Protein AF-A0AAW5TME5-F1 (afdb_monomer_lite)

pLDDT: mean 81.7, std 11.18, range [58.75, 97.31]

Sequence (80 aa):
VRRAVDSSPGFGDFILTGSSVPAGDITRHTGAGRFTRVRQRTMTWQEKGRSSGAVSLDKLLAGEPVSPNLSTSSLDSVIE

Foldseek 3Di:
DVVVVVPDPDDPPDDPPDDPPDDDDPPDPPVPPPDDDDDDDDDDCVNVVNDPPQDDPVCVVVVNDHDDDPDDDDPVRVPD

Organism: Streptococcus anginosus (NCBI:txid1328)

Secondary structure (DSSP, 8-state):
-HHHHHT---SS-------------TT----TT--------PPPTTTTT-S---S-HHHHHTT-------PPPPHHHHH-

Structure (mmCIF, N/CA/C/O backbone):
data_AF-A0AAW5TME5-F1
#
_entry.id   AF-A0AAW5TME5-F1
#
loop_
_atom_site.group_PDB
_atom_site.id
_atom_site.type_symbol
_atom_site.label_atom_id
_atom_site.label_alt_id
_atom_site.label_comp_id
_atom_site.label_asym_id
_atom_site.label_entity_id
_atom_site.label_seq_id
_atom_site.pdbx_PDB_ins_code
_atom_site.Cartn_x
_atom_site.Cartn_y
_atom_site.Cartn_z
_atom_site.occupancy
_atom_site.B_iso_or_equiv
_atom_site.auth_seq_id
_atom_site.auth_comp_id
_atom_site.auth_asym_id
_atom_site.auth_atom_id
_atom_site.pdbx_PDB_model_num
ATOM 1 N N . VAL A 1 1 ? 28.104 -4.108 -32.189 1.00 68.00 1 VAL A N 1
ATOM 2 C CA . VAL A 1 1 ? 28.808 -3.083 -32.995 1.00 68.00 1 VAL A CA 1
ATOM 3 C C . VAL A 1 1 ? 29.032 -1.801 -32.206 1.00 68.00 1 VAL A C 1
ATOM 5 O O . VAL A 1 1 ? 30.173 -1.605 -31.845 1.00 68.00 1 VAL A O 1
ATOM 8 N N . ARG A 1 2 ? 28.010 -1.004 -31.827 1.00 71.81 2 ARG A N 1
ATOM 9 C CA . ARG A 1 2 ? 28.209 0.260 -31.062 1.00 71.81 2 ARG A CA 1
ATOM 10 C C . ARG A 1 2 ? 29.185 0.141 -29.879 1.00 71.81 2 ARG A C 1
ATOM 12 O O . ARG A 1 2 ? 30.247 0.730 -29.923 1.00 71.81 2 ARG A O 1
ATOM 19 N N . ARG A 1 3 ? 28.907 -0.760 -28.931 1.00 79.88 3 ARG A N 1
ATOM 20 C CA . ARG A 1 3 ? 29.792 -1.007 -27.775 1.00 79.88 3 ARG A CA 1
ATOM 21 C C . ARG A 1 3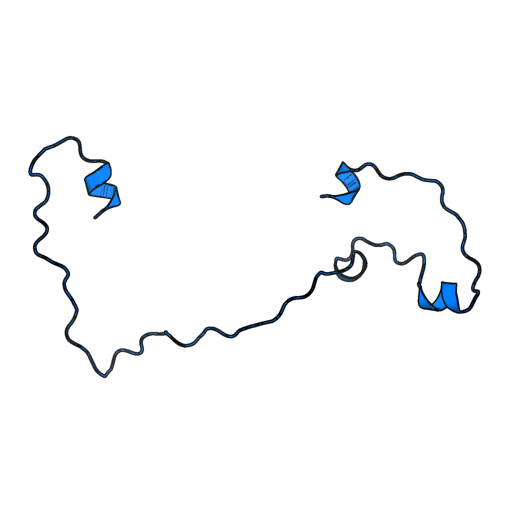 ? 31.232 -1.405 -28.146 1.00 79.88 3 ARG A C 1
ATOM 23 O O . ARG A 1 3 ? 32.139 -1.138 -27.380 1.00 79.88 3 ARG A O 1
ATOM 30 N N . ALA A 1 4 ? 31.427 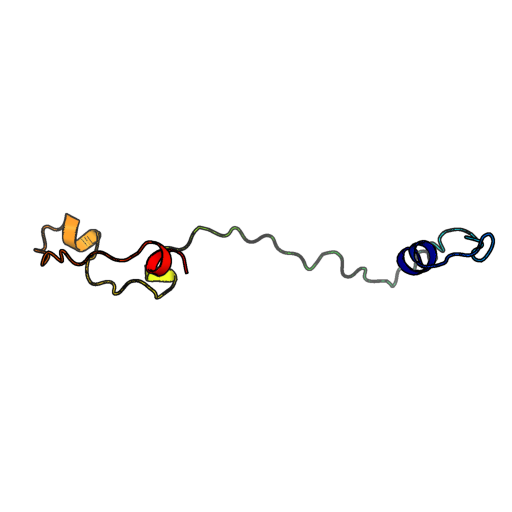-2.072 -29.284 1.00 81.31 4 ALA A N 1
ATOM 31 C CA . ALA A 1 4 ? 32.746 -2.513 -29.738 1.00 81.31 4 ALA A CA 1
ATOM 32 C C . ALA A 1 4 ? 33.532 -1.382 -30.426 1.00 81.31 4 ALA A C 1
ATOM 34 O O . ALA A 1 4 ? 34.752 -1.348 -30.326 1.00 81.31 4 ALA A O 1
ATOM 35 N N . VAL A 1 5 ? 32.825 -0.451 -31.080 1.00 80.62 5 VAL A N 1
ATOM 36 C CA . VAL A 1 5 ? 33.402 0.802 -31.590 1.00 80.62 5 VAL A CA 1
ATOM 37 C C . VAL A 1 5 ? 33.882 1.656 -30.420 1.00 80.62 5 VAL A C 1
ATOM 39 O O . VAL A 1 5 ? 35.018 2.108 -30.435 1.00 80.62 5 VAL A O 1
ATOM 42 N N . ASP A 1 6 ? 33.060 1.793 -29.376 1.00 82.75 6 ASP A N 1
ATOM 43 C CA . ASP A 1 6 ? 33.394 2.604 -28.195 1.00 82.75 6 ASP A CA 1
ATOM 44 C C . ASP A 1 6 ? 34.622 2.075 -27.429 1.00 82.75 6 ASP A C 1
ATOM 46 O O . ASP A 1 6 ? 35.290 2.826 -26.725 1.00 82.75 6 ASP A O 1
ATOM 50 N N . SER A 1 7 ? 34.922 0.777 -27.551 1.00 86.06 7 SER A N 1
ATOM 51 C CA . SER A 1 7 ? 36.064 0.135 -26.895 1.00 86.06 7 SER A CA 1
ATOM 52 C C . SER A 1 7 ? 37.336 0.060 -27.748 1.00 86.06 7 SER A C 1
ATOM 54 O O . SER A 1 7 ? 38.362 -0.367 -27.221 1.00 86.06 7 SER A O 1
ATOM 56 N N . SER A 1 8 ? 37.292 0.397 -29.046 1.00 84.25 8 SER A N 1
ATOM 57 C CA . SER A 1 8 ? 38.471 0.280 -29.920 1.00 84.25 8 SER A CA 1
ATOM 58 C C . SER A 1 8 ? 39.320 1.559 -29.897 1.00 84.25 8 SER A C 1
ATOM 60 O O . SER A 1 8 ? 38.768 2.644 -30.075 1.00 84.25 8 SER A O 1
ATOM 62 N N . PRO A 1 9 ? 40.652 1.467 -29.723 1.00 79.62 9 PRO A N 1
ATOM 63 C CA . PRO A 1 9 ? 41.541 2.631 -29.710 1.00 79.62 9 PRO A CA 1
ATOM 64 C C . PRO A 1 9 ? 42.032 3.066 -31.107 1.00 79.62 9 PRO A C 1
ATOM 66 O O . PRO A 1 9 ? 42.703 4.092 -31.215 1.00 79.62 9 PRO A O 1
ATOM 69 N N . GLY A 1 10 ? 41.760 2.286 -32.162 1.00 81.19 10 GLY A N 1
ATOM 70 C CA . GLY A 1 10 ? 42.262 2.506 -33.524 1.00 81.19 10 GLY A CA 1
ATOM 71 C C . GLY A 1 10 ? 41.339 3.351 -34.410 1.00 81.19 10 GLY A C 1
ATOM 72 O O . GLY A 1 10 ? 40.113 3.281 -34.320 1.00 81.19 10 GLY A O 1
ATOM 73 N N . PHE A 1 11 ? 41.927 4.157 -35.302 1.00 78.81 11 PHE A N 1
ATOM 74 C CA . PHE A 1 11 ? 41.186 4.898 -36.328 1.00 78.81 11 PHE A CA 1
ATOM 75 C C . PHE A 1 11 ? 41.071 4.065 -37.612 1.00 78.81 11 PHE A C 1
ATOM 77 O O . PHE A 1 11 ? 42.072 3.561 -38.112 1.00 78.81 11 PHE A O 1
ATOM 84 N N . GLY A 1 12 ? 39.864 3.975 -38.183 1.00 78.94 12 GLY A N 1
ATOM 85 C CA . GLY A 1 12 ? 39.613 3.262 -39.445 1.00 78.94 12 GLY A CA 1
ATOM 86 C C . GLY A 1 12 ? 39.203 1.789 -39.308 1.00 78.94 12 GLY A C 1
ATOM 87 O O . GLY A 1 12 ? 38.973 1.138 -40.321 1.00 78.94 12 GLY A O 1
ATOM 88 N N . ASP A 1 13 ? 39.037 1.278 -38.085 1.00 82.06 13 ASP A N 1
ATOM 89 C CA . ASP A 1 13 ? 38.701 -0.133 -37.815 1.00 82.06 13 ASP A CA 1
ATOM 90 C C . ASP A 1 13 ? 37.288 -0.542 -38.271 1.00 82.06 13 ASP A C 1
ATOM 92 O O . ASP A 1 13 ? 36.976 -1.728 -38.397 1.00 82.06 13 ASP A O 1
ATOM 96 N N . PHE A 1 14 ? 36.405 0.432 -38.507 1.00 81.94 14 PHE A N 1
ATOM 97 C CA . PHE A 1 14 ? 35.003 0.184 -38.825 1.00 81.94 14 PHE A CA 1
ATOM 98 C C . PHE A 1 14 ? 34.544 1.023 -40.016 1.00 81.94 14 PHE A C 1
ATOM 100 O O . PHE A 1 14 ? 34.640 2.249 -40.005 1.00 81.94 14 PHE A O 1
ATOM 107 N N . ILE A 1 15 ? 33.944 0.359 -41.007 1.00 79.75 15 ILE A N 1
ATOM 108 C CA . ILE A 1 15 ? 33.192 0.997 -42.092 1.00 79.75 15 ILE A CA 1
ATOM 109 C C . ILE A 1 15 ? 31.726 0.601 -41.925 1.00 79.75 15 ILE A C 1
ATOM 111 O O . ILE A 1 15 ? 31.360 -0.567 -42.061 1.00 79.75 15 ILE A O 1
ATOM 115 N N . LEU A 1 16 ? 30.873 1.573 -41.601 1.00 75.88 16 LEU A N 1
ATOM 116 C CA . LEU A 1 16 ? 29.438 1.350 -41.441 1.00 75.88 16 LEU A CA 1
ATOM 117 C C . LEU A 1 16 ? 28.754 1.469 -42.806 1.00 75.88 16 LEU A C 1
ATOM 119 O O . LEU A 1 16 ? 28.446 2.565 -43.262 1.00 75.88 16 LEU A O 1
ATOM 123 N N . THR A 1 17 ? 28.486 0.338 -43.452 1.00 77.12 17 THR A N 1
ATOM 124 C CA . THR A 1 17 ? 27.894 0.263 -44.803 1.00 77.12 17 THR A CA 1
ATOM 125 C C . THR A 1 17 ? 26.367 0.429 -44.830 1.00 77.12 17 THR A C 1
ATOM 127 O O . THR A 1 17 ? 25.698 0.010 -45.771 1.00 77.12 17 THR A O 1
ATOM 130 N N . GLY A 1 18 ? 25.806 1.092 -43.816 1.00 67.88 18 GLY A N 1
ATOM 131 C CA . GLY A 1 18 ? 24.370 1.319 -43.676 1.00 67.88 18 GLY A CA 1
ATOM 132 C C . GLY A 1 18 ? 23.631 0.198 -42.938 1.00 67.88 18 GLY A C 1
ATOM 133 O O . GLY A 1 18 ? 24.101 -0.926 -42.782 1.00 67.88 18 GLY A O 1
ATOM 134 N N . SER A 1 19 ? 22.451 0.541 -42.423 1.00 69.00 19 SER A N 1
ATOM 135 C CA . SER A 1 19 ? 21.555 -0.400 -41.754 1.00 69.00 19 SER A CA 1
ATOM 136 C C . SER A 1 19 ? 20.949 -1.347 -42.787 1.00 69.00 19 SER A C 1
ATOM 138 O O . SER A 1 19 ? 20.269 -0.891 -43.703 1.00 69.00 19 SER A O 1
ATOM 140 N N . SER A 1 20 ? 21.122 -2.658 -42.619 1.00 66.06 20 SER A N 1
ATOM 141 C CA . SER A 1 20 ? 20.314 -3.628 -43.359 1.00 66.06 20 SER A CA 1
ATOM 142 C C . SER A 1 20 ? 18.891 -3.559 -42.804 1.00 66.06 20 SER A C 1
ATOM 144 O O . SER A 1 20 ? 18.616 -4.073 -41.721 1.00 66.06 20 SER A O 1
ATOM 146 N N . VAL A 1 21 ? 17.997 -2.848 -43.493 1.00 64.81 21 VAL A N 1
ATOM 147 C CA . VAL A 1 21 ? 16.556 -3.032 -43.304 1.00 64.81 21 VAL A CA 1
ATOM 148 C C . VAL A 1 21 ? 16.228 -4.334 -44.032 1.00 64.81 21 VAL A C 1
ATOM 150 O O . VAL A 1 21 ? 16.356 -4.370 -45.257 1.00 64.81 21 VAL A O 1
ATOM 153 N N . PRO A 1 22 ? 15.878 -5.424 -43.326 1.00 64.44 22 PRO A N 1
ATOM 154 C CA . PRO A 1 22 ? 15.493 -6.659 -43.991 1.00 64.44 22 PRO A CA 1
ATOM 155 C C . PRO A 1 22 ? 14.303 -6.356 -44.900 1.00 64.44 22 PRO A C 1
ATOM 157 O O . PRO A 1 22 ? 13.400 -5.626 -44.483 1.00 64.44 22 PRO A O 1
ATOM 160 N N . ALA A 1 23 ? 14.291 -6.903 -46.117 1.00 64.62 23 ALA A N 1
ATOM 161 C CA . ALA A 1 23 ? 13.116 -6.813 -46.975 1.00 64.62 23 ALA A CA 1
ATOM 162 C C . ALA A 1 23 ? 11.879 -7.267 -46.179 1.00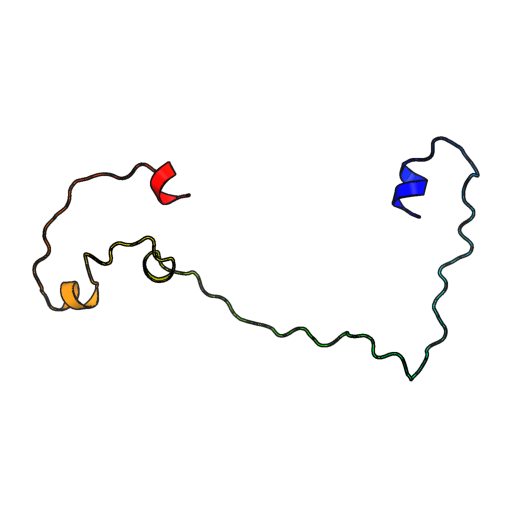 64.62 23 ALA A C 1
ATOM 164 O O . ALA A 1 23 ? 11.953 -8.227 -45.406 1.00 64.62 23 ALA A O 1
ATOM 165 N N . GLY A 1 24 ? 10.777 -6.525 -46.306 1.00 58.94 24 GLY A N 1
ATOM 166 C CA . GLY A 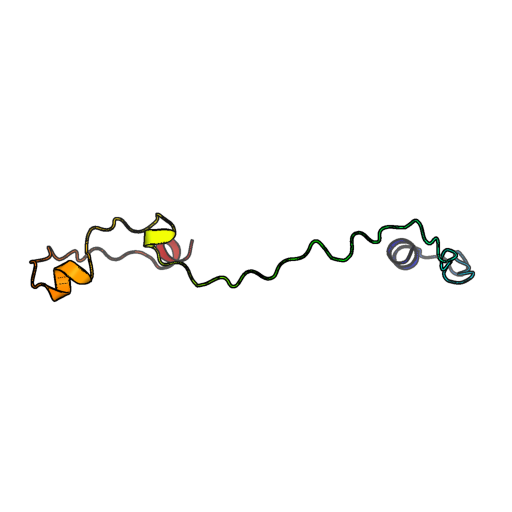1 24 ? 9.547 -6.797 -45.572 1.00 58.94 24 GLY A CA 1
ATOM 167 C C . GLY A 1 24 ? 9.006 -8.175 -45.933 1.00 58.94 24 GLY A C 1
ATOM 168 O O . GLY A 1 24 ? 8.385 -8.345 -46.974 1.00 58.94 24 GLY A O 1
ATOM 169 N N . ASP A 1 25 ? 9.264 -9.157 -45.077 1.00 63.94 25 ASP A N 1
ATOM 170 C CA . ASP A 1 25 ? 8.708 -10.496 -45.194 1.00 63.94 25 ASP A CA 1
ATOM 171 C C . ASP A 1 25 ? 7.321 -10.517 -44.536 1.00 63.94 25 ASP A C 1
ATOM 173 O O . ASP A 1 25 ? 7.190 -10.331 -43.323 1.00 63.94 25 ASP A O 1
ATOM 177 N N . ILE A 1 26 ? 6.285 -10.734 -45.349 1.00 60.12 26 ILE A N 1
ATOM 178 C CA . ILE A 1 26 ? 4.873 -10.819 -44.937 1.00 60.12 26 ILE A CA 1
ATOM 179 C C . ILE A 1 26 ? 4.638 -11.954 -43.924 1.00 60.12 26 ILE A C 1
ATOM 181 O O . ILE A 1 26 ? 3.672 -11.907 -43.164 1.00 60.12 26 ILE A O 1
ATOM 185 N N . THR A 1 27 ? 5.531 -12.946 -43.851 1.00 63.03 27 THR A N 1
ATOM 186 C CA . THR A 1 27 ? 5.431 -14.059 -42.891 1.00 63.03 27 THR A CA 1
ATOM 187 C C . THR A 1 27 ? 6.039 -13.751 -41.519 1.00 63.03 27 THR A C 1
ATOM 189 O O . THR A 1 27 ? 5.919 -14.544 -40.579 1.00 63.03 27 THR A O 1
ATOM 192 N N . ARG A 1 28 ? 6.659 -12.576 -41.346 1.00 62.41 28 ARG A N 1
ATOM 193 C CA . ARG A 1 28 ? 7.323 -12.200 -40.097 1.00 62.41 28 ARG A CA 1
ATOM 194 C C . ARG A 1 28 ? 6.316 -11.673 -39.074 1.00 62.41 28 ARG A C 1
ATOM 196 O O . ARG A 1 28 ? 6.057 -10.475 -38.984 1.00 62.41 28 ARG A O 1
ATOM 203 N N . HIS A 1 29 ? 5.793 -12.560 -38.227 1.00 66.00 29 HIS A N 1
ATOM 204 C CA . HIS A 1 29 ? 5.117 -12.139 -36.999 1.00 66.00 29 HIS A CA 1
ATOM 205 C C . HIS A 1 29 ? 6.111 -11.380 -36.110 1.00 66.00 29 HIS A C 1
ATOM 207 O O . HIS A 1 29 ? 7.066 -11.943 -35.582 1.00 66.00 29 HIS A O 1
ATOM 213 N N . THR A 1 30 ? 5.881 -10.084 -35.928 1.00 66.94 30 THR A N 1
ATOM 214 C CA . THR A 1 30 ? 6.790 -9.166 -35.225 1.00 66.94 30 THR A CA 1
ATOM 215 C C . THR A 1 30 ? 6.918 -9.445 -33.724 1.00 66.94 30 THR A C 1
ATOM 217 O O . THR A 1 30 ? 7.720 -8.800 -33.055 1.00 66.94 30 THR A O 1
ATOM 220 N N . GLY A 1 31 ? 6.078 -10.321 -33.152 1.00 62.19 31 GLY A N 1
ATOM 221 C CA . GLY A 1 31 ? 5.894 -10.455 -31.700 1.00 62.19 31 GLY A CA 1
ATOM 222 C C . GLY A 1 31 ? 5.360 -9.180 -31.023 1.00 62.19 31 GLY A C 1
ATOM 223 O O . GLY A 1 31 ? 5.014 -9.205 -29.840 1.00 62.19 31 GLY A O 1
ATOM 224 N N . ALA A 1 32 ? 5.248 -8.076 -31.770 1.00 61.59 32 ALA A N 1
ATOM 225 C CA . ALA A 1 32 ? 4.764 -6.791 -31.317 1.00 61.59 32 ALA A CA 1
ATOM 226 C C . ALA A 1 32 ? 3.248 -6.895 -31.135 1.00 61.59 32 ALA A C 1
ATOM 228 O O . ALA A 1 32 ? 2.498 -7.032 -32.097 1.00 61.59 32 ALA A O 1
ATOM 229 N N . GLY A 1 33 ? 2.809 -6.906 -29.877 1.00 58.75 33 GLY A N 1
ATOM 230 C CA . GLY A 1 33 ? 1.395 -7.049 -29.519 1.00 58.75 33 GLY A CA 1
ATOM 231 C C . GLY A 1 33 ? 1.144 -7.893 -28.272 1.00 58.75 33 GLY A C 1
ATOM 232 O O . GLY A 1 33 ? 0.072 -7.798 -27.688 1.00 58.75 33 GLY A O 1
ATOM 233 N N . ARG A 1 34 ? 2.132 -8.662 -27.791 1.00 72.00 34 ARG A N 1
ATOM 234 C CA . ARG A 1 34 ? 2.027 -9.420 -26.526 1.00 72.00 34 ARG A CA 1
ATOM 235 C C . ARG A 1 34 ? 2.333 -8.561 -25.293 1.00 72.00 34 ARG A C 1
ATOM 237 O O . ARG A 1 34 ? 3.035 -8.995 -24.388 1.00 72.00 34 ARG A O 1
ATOM 244 N N . PHE A 1 35 ? 1.819 -7.336 -25.259 1.00 75.62 35 PHE A N 1
ATOM 245 C CA . PHE A 1 35 ? 1.890 -6.475 -24.082 1.00 75.62 35 PHE A CA 1
ATOM 246 C C . PHE A 1 35 ? 0.472 -6.108 -23.673 1.00 75.62 35 PHE A C 1
ATOM 248 O O . PHE A 1 35 ? -0.275 -5.521 -24.452 1.00 75.62 35 PHE A O 1
ATOM 255 N N . THR A 1 36 ? 0.109 -6.454 -22.443 1.00 83.25 36 THR A N 1
ATOM 256 C CA . THR A 1 36 ? -1.131 -5.986 -21.828 1.00 83.25 36 THR A CA 1
ATOM 257 C C . THR A 1 36 ? -0.815 -4.884 -20.827 1.00 83.25 36 THR A C 1
ATOM 259 O O . THR A 1 36 ? 0.269 -4.849 -20.243 1.00 83.25 36 THR A O 1
ATOM 262 N N . ARG A 1 37 ? -1.753 -3.958 -20.636 1.00 87.31 37 ARG A N 1
ATOM 263 C CA . ARG A 1 37 ? -1.642 -2.917 -19.612 1.00 87.31 37 ARG A CA 1
ATOM 264 C C . ARG A 1 37 ? -2.356 -3.405 -18.364 1.00 87.31 37 ARG A C 1
ATOM 266 O O . ARG A 1 37 ? -3.564 -3.616 -18.392 1.00 87.31 37 ARG A O 1
ATOM 273 N N . VAL A 1 38 ? -1.620 -3.540 -17.268 1.00 91.00 38 VAL A N 1
ATOM 274 C CA . VAL A 1 38 ? -2.196 -3.825 -15.952 1.00 91.00 38 VAL A CA 1
ATOM 275 C C . VAL A 1 38 ? -2.049 -2.582 -15.094 1.00 91.00 38 VAL A C 1
ATOM 277 O O . VAL A 1 38 ? -0.954 -2.041 -14.955 1.00 91.00 38 VAL A O 1
ATOM 280 N N . ARG A 1 39 ? -3.156 -2.121 -14.509 1.00 93.50 39 ARG A N 1
ATOM 281 C CA . ARG A 1 39 ? -3.101 -1.055 -13.511 1.00 93.50 39 ARG A CA 1
ATOM 282 C C . ARG A 1 39 ? -2.799 -1.661 -12.147 1.00 93.50 39 ARG A C 1
ATOM 284 O O . ARG A 1 39 ? -3.636 -2.366 -11.590 1.00 93.50 39 ARG A O 1
ATOM 291 N N . GLN A 1 40 ? -1.624 -1.355 -11.616 1.00 93.81 40 GLN A N 1
ATOM 292 C CA . GLN A 1 40 ? -1.231 -1.727 -10.260 1.00 93.81 40 GLN A CA 1
ATOM 293 C C . GLN A 1 40 ? -1.702 -0.668 -9.255 1.00 93.81 40 GLN A C 1
ATOM 295 O O . GLN A 1 40 ? -1.874 0.503 -9.600 1.00 93.81 40 GLN A O 1
ATOM 300 N N . ARG A 1 41 ? -1.935 -1.092 -8.012 1.00 94.81 41 ARG A N 1
ATOM 301 C CA . ARG A 1 41 ? -2.201 -0.221 -6.861 1.00 94.81 41 ARG A CA 1
ATOM 302 C C . ARG A 1 41 ? -1.146 -0.484 -5.795 1.00 94.81 41 ARG A C 1
ATOM 304 O O . ARG A 1 41 ? -0.550 -1.560 -5.778 1.00 94.81 41 ARG A O 1
ATOM 311 N N . THR A 1 42 ? -0.916 0.499 -4.931 1.00 94.88 42 THR A N 1
ATOM 312 C CA . THR A 1 42 ? -0.074 0.31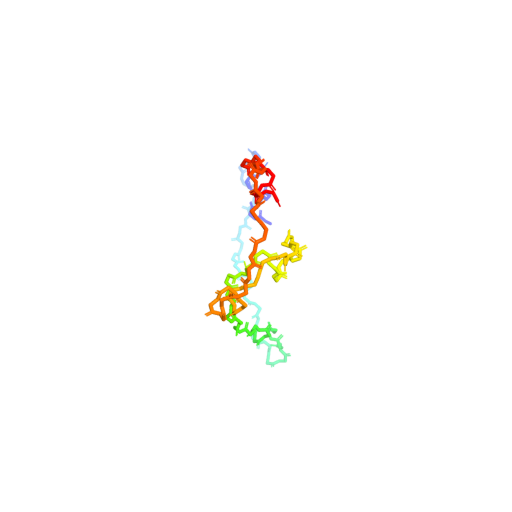5 -3.749 1.00 94.88 42 THR A CA 1
ATOM 313 C C . THR A 1 42 ? -0.673 -0.758 -2.862 1.00 94.88 42 THR A C 1
ATOM 315 O O . THR A 1 42 ? -1.877 -0.766 -2.619 1.00 94.88 42 THR A O 1
ATOM 318 N N . MET A 1 43 ? 0.194 -1.637 -2.388 1.00 92.75 43 MET A N 1
ATOM 319 C CA . MET A 1 43 ? -0.163 -2.723 -1.500 1.00 92.75 43 MET A CA 1
ATOM 320 C C . MET A 1 43 ? 0.007 -2.265 -0.049 1.00 92.75 43 MET A C 1
ATOM 322 O O . MET A 1 43 ? 1.004 -1.626 0.294 1.00 92.75 43 MET A O 1
ATOM 326 N N . THR A 1 44 ? -0.959 -2.586 0.797 1.00 90.62 44 THR A N 1
ATOM 327 C CA . THR A 1 44 ? -0.871 -2.415 2.249 1.00 90.62 44 THR A CA 1
ATOM 328 C C . THR A 1 44 ? 0.133 -3.398 2.855 1.00 90.62 44 THR A C 1
ATOM 330 O O . THR A 1 44 ? 0.493 -4.414 2.257 1.00 90.62 44 THR A O 1
ATOM 333 N N . TRP A 1 45 ? 0.564 -3.149 4.092 1.00 88.88 45 TRP A N 1
ATOM 334 C CA . TRP A 1 45 ? 1.426 -4.088 4.815 1.00 88.88 45 TRP A CA 1
ATOM 335 C C . TRP A 1 45 ? 0.785 -5.459 5.050 1.00 88.88 45 TRP A C 1
ATOM 337 O O . TRP A 1 45 ? 1.497 -6.463 5.093 1.00 88.88 45 TRP A O 1
ATOM 347 N N . GLN A 1 46 ? -0.545 -5.506 5.165 1.00 90.62 46 GLN A N 1
ATOM 348 C CA . GLN A 1 46 ? -1.302 -6.750 5.297 1.00 90.62 46 GLN A CA 1
ATOM 349 C C . GLN A 1 46 ? -1.258 -7.569 4.012 1.00 90.62 46 GLN A C 1
ATOM 351 O O . GLN A 1 46 ? -0.940 -8.751 4.052 1.00 90.62 46 GLN A O 1
ATOM 356 N N . GLU A 1 47 ? -1.505 -6.938 2.866 1.00 92.75 47 GLU A N 1
ATOM 357 C CA . GLU A 1 47 ? -1.430 -7.606 1.563 1.00 92.75 47 GLU A CA 1
ATOM 358 C C . GLU A 1 47 ? 0.008 -8.040 1.223 1.00 92.75 47 GLU A C 1
ATOM 360 O O . GLU A 1 47 ? 0.200 -9.065 0.574 1.00 92.75 47 GLU A O 1
ATOM 365 N N . LYS A 1 48 ? 1.025 -7.315 1.719 1.00 91.38 48 LYS A N 1
ATOM 366 C CA . LYS A 1 48 ? 2.441 -7.726 1.644 1.00 91.38 48 LYS A CA 1
ATOM 367 C C . LYS A 1 48 ? 2.810 -8.857 2.617 1.00 91.38 48 LYS A C 1
ATOM 369 O O . LYS A 1 48 ? 3.952 -9.307 2.592 1.00 91.38 48 LYS A O 1
ATOM 374 N N . GLY A 1 49 ? 1.905 -9.270 3.507 1.00 90.62 49 GLY A N 1
ATOM 375 C CA . GLY A 1 49 ? 2.158 -10.300 4.518 1.00 90.62 49 GLY A CA 1
ATOM 376 C C . GLY A 1 49 ? 3.120 -9.889 5.638 1.00 90.62 49 GLY A C 1
ATOM 377 O O . GLY A 1 49 ? 3.642 -10.762 6.324 1.00 90.62 49 GLY A O 1
ATOM 378 N N . ARG A 1 50 ? 3.386 -8.587 5.828 1.00 88.00 50 ARG A N 1
ATOM 379 C CA . ARG A 1 50 ? 4.265 -8.097 6.913 1.00 88.00 50 ARG A CA 1
ATOM 380 C C . ARG A 1 50 ? 3.513 -7.540 8.120 1.00 88.00 50 ARG A C 1
ATOM 382 O O . ARG A 1 50 ? 4.111 -7.324 9.165 1.00 88.00 50 ARG A O 1
ATOM 389 N N . SER A 1 51 ? 2.216 -7.282 7.985 1.00 88.06 51 SER A N 1
ATOM 390 C CA . SER A 1 51 ? 1.369 -6.912 9.119 1.00 88.06 51 SER A CA 1
ATOM 391 C C . SER A 1 51 ? 0.891 -8.163 9.853 1.00 88.06 51 SER A C 1
ATOM 393 O O . SER A 1 51 ? 0.506 -9.150 9.228 1.00 88.06 51 SER A O 1
ATOM 395 N N . SER A 1 52 ? 0.870 -8.100 11.186 1.00 88.75 52 SER A N 1
ATOM 396 C CA . SER A 1 52 ? 0.299 -9.151 12.035 1.00 88.75 52 SER A CA 1
ATOM 397 C C . SER A 1 52 ? -1.228 -9.228 11.948 1.00 88.75 52 SER A C 1
ATOM 399 O O . SER A 1 52 ? -1.813 -10.213 12.388 1.00 88.75 52 SER A O 1
ATOM 401 N N . GLY A 1 53 ? -1.887 -8.185 11.426 1.00 88.75 53 GLY A N 1
ATOM 402 C CA . GLY A 1 53 ? -3.348 -8.093 11.382 1.00 88.75 53 GLY A CA 1
ATOM 403 C C . GLY A 1 53 ? -3.996 -8.012 12.769 1.00 88.75 53 GLY A C 1
ATOM 404 O O . GLY A 1 53 ? -5.192 -8.251 12.893 1.00 88.75 53 GLY A O 1
ATOM 405 N N . ALA A 1 54 ? -3.220 -7.689 13.812 1.00 89.81 54 ALA A N 1
ATOM 406 C CA . ALA A 1 54 ? -3.691 -7.674 15.199 1.00 89.81 54 ALA A CA 1
ATOM 407 C C . ALA A 1 54 ? -4.790 -6.630 15.465 1.00 89.81 54 ALA A C 1
ATOM 409 O O . ALA A 1 54 ? -5.563 -6.775 16.408 1.00 89.81 54 ALA A O 1
ATOM 410 N N . VAL A 1 55 ? -4.862 -5.584 14.638 1.00 90.62 55 VAL A N 1
ATOM 411 C CA . VAL A 1 55 ? -5.894 -4.546 14.695 1.00 90.62 55 VAL A CA 1
ATOM 412 C C . VAL A 1 55 ? -6.585 -4.475 13.344 1.00 90.62 55 VAL A C 1
ATOM 414 O O . VAL A 1 55 ? -5.917 -4.405 12.311 1.00 90.62 55 VAL A O 1
ATOM 417 N N . SER A 1 56 ? -7.916 -4.446 13.361 1.00 91.25 56 SER A N 1
ATOM 418 C CA . SER A 1 56 ? -8.724 -4.269 12.159 1.00 91.25 56 SER A CA 1
ATOM 419 C C . SER A 1 56 ? -9.494 -2.955 12.200 1.00 91.25 56 SER A C 1
ATOM 421 O O . SER A 1 56 ? -10.047 -2.585 13.236 1.00 91.25 56 SER A O 1
ATOM 423 N N . LEU A 1 57 ? -9.535 -2.248 11.068 1.00 91.00 57 LEU A N 1
ATOM 424 C CA . LEU A 1 57 ? -10.200 -0.946 10.961 1.00 91.00 57 LEU A CA 1
ATOM 425 C C . LEU A 1 57 ? -11.723 -1.055 11.086 1.00 91.00 57 LEU A C 1
ATOM 427 O O . LEU A 1 57 ? -12.338 -0.204 11.717 1.00 91.00 57 LEU A O 1
ATOM 431 N N . ASP A 1 58 ? -12.335 -2.094 10.520 1.00 95.00 58 ASP A N 1
ATOM 432 C CA . ASP A 1 58 ? -13.781 -2.330 10.618 1.00 95.00 58 ASP A CA 1
ATOM 433 C C . ASP A 1 58 ? -14.218 -2.568 12.072 1.00 95.00 58 ASP A C 1
ATOM 435 O O . ASP A 1 58 ? -15.149 -1.931 12.555 1.00 95.00 58 ASP A O 1
ATOM 439 N N . LYS A 1 59 ? -13.483 -3.417 12.791 1.00 95.38 59 LYS A N 1
ATOM 440 C CA . LYS A 1 59 ? -13.684 -3.744 14.205 1.00 95.38 59 LYS A CA 1
ATOM 441 C C . LYS A 1 59 ? -13.471 -2.536 15.110 1.00 95.38 59 LYS A C 1
ATOM 443 O O . LYS A 1 59 ? -14.278 -2.286 16.001 1.00 95.38 59 LYS A O 1
ATOM 448 N N . LEU A 1 60 ? -12.432 -1.746 14.833 1.00 93.81 60 LEU A N 1
ATOM 449 C CA . LEU A 1 60 ? -12.180 -0.488 15.533 1.00 93.81 60 LEU A CA 1
ATOM 450 C C . LEU A 1 60 ? -13.367 0.475 15.381 1.00 93.81 60 LEU A C 1
ATOM 452 O O . LEU A 1 60 ? -13.818 1.061 16.362 1.00 93.81 60 LEU A O 1
ATOM 456 N N . LEU A 1 61 ? -13.902 0.608 14.164 1.00 96.81 61 LEU A N 1
ATOM 457 C CA . LEU A 1 61 ? -15.066 1.454 13.888 1.00 96.81 61 LEU A CA 1
ATOM 458 C C . LEU A 1 61 ? -16.376 0.873 14.442 1.00 96.81 61 LEU A C 1
ATOM 460 O O . LEU A 1 61 ? -17.304 1.630 14.716 1.00 96.81 61 LEU A O 1
ATOM 464 N N . ALA A 1 62 ? -16.442 -0.441 14.660 1.00 97.31 62 ALA A N 1
ATOM 465 C CA . ALA A 1 62 ? -17.533 -1.106 15.370 1.00 97.31 62 ALA A CA 1
ATOM 466 C C . ALA A 1 62 ? -17.448 -0.954 16.904 1.00 97.31 62 ALA A C 1
ATOM 468 O O . ALA A 1 62 ? -18.333 -1.433 17.613 1.00 97.31 62 ALA A O 1
ATOM 469 N N . GLY A 1 63 ? -16.411 -0.288 17.425 1.00 95.81 63 GLY A N 1
ATOM 470 C CA . GLY A 1 63 ? -16.212 -0.068 18.858 1.00 95.81 63 GLY A CA 1
ATOM 471 C C . GLY A 1 63 ? -15.606 -1.260 19.601 1.00 95.81 63 GLY A C 1
ATOM 472 O O . GLY A 1 63 ? -15.682 -1.307 20.829 1.00 95.81 63 GLY A O 1
ATOM 473 N N . GLU A 1 64 ? -15.013 -2.227 18.892 1.00 96.25 64 GLU A N 1
ATOM 474 C CA . GLU A 1 64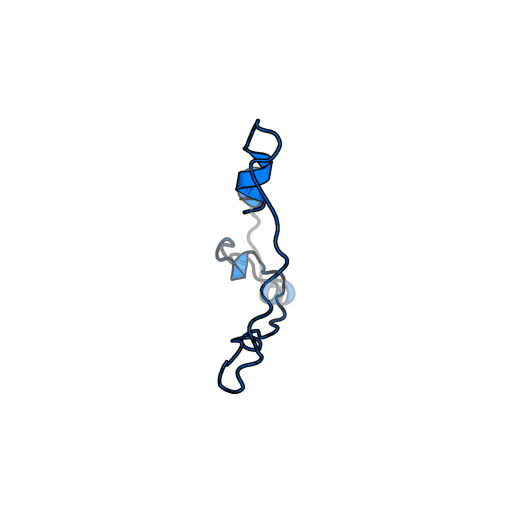 ? -14.326 -3.347 19.536 1.00 96.25 64 GLU A CA 1
ATOM 475 C C . GLU A 1 64 ? -13.073 -2.837 20.279 1.00 96.25 64 GLU A C 1
ATOM 477 O O . GLU A 1 64 ? -12.285 -2.069 19.712 1.00 96.25 64 GLU A O 1
ATOM 482 N N . PRO A 1 65 ? -12.870 -3.226 21.552 1.00 92.00 65 PRO A N 1
ATOM 483 C CA . PRO A 1 65 ? -11.724 -2.771 22.325 1.00 92.00 65 PRO A CA 1
ATOM 484 C C . PRO A 1 65 ? -10.421 -3.345 21.760 1.00 92.00 65 PRO A C 1
ATOM 486 O O . PRO A 1 65 ? -10.343 -4.512 21.381 1.00 92.00 65 PRO A O 1
ATOM 489 N N . VAL A 1 66 ? -9.370 -2.526 21.763 1.00 92.88 66 VAL A N 1
ATOM 490 C CA . VAL A 1 66 ? -8.035 -2.898 21.280 1.00 92.88 66 VAL A CA 1
ATOM 491 C C . VAL A 1 66 ? -7.033 -2.799 22.419 1.00 92.88 66 VAL A C 1
ATOM 493 O O . VAL A 1 66 ? -7.040 -1.827 23.175 1.00 92.88 66 VAL A O 1
ATOM 496 N N . SER A 1 67 ? -6.142 -3.780 22.537 1.00 90.31 67 SER A N 1
ATOM 497 C CA . SER A 1 67 ? -5.043 -3.715 23.499 1.00 90.31 67 SER A CA 1
ATOM 498 C C . SER A 1 67 ? -3.929 -2.809 22.959 1.00 90.31 67 SER A C 1
ATOM 500 O O . SER A 1 67 ? -3.396 -3.091 21.883 1.00 90.31 67 SER A O 1
ATOM 502 N N . PRO A 1 68 ? -3.558 -1.726 23.665 1.00 87.38 68 PRO A N 1
ATOM 503 C CA . PRO A 1 68 ? -2.488 -0.848 23.216 1.00 87.38 68 PRO A CA 1
ATOM 504 C C . PRO A 1 68 ? -1.139 -1.568 23.275 1.00 87.38 68 PRO A C 1
ATOM 506 O O . PRO A 1 68 ? -0.844 -2.291 24.227 1.00 87.38 68 PRO A O 1
ATOM 509 N N . ASN A 1 69 ? -0.297 -1.321 22.273 1.00 86.25 69 ASN A N 1
ATOM 510 C CA . ASN A 1 69 ? 1.098 -1.738 22.268 1.00 86.25 69 ASN A CA 1
ATOM 511 C C . ASN A 1 69 ? 1.985 -0.501 22.069 1.00 86.25 69 ASN A C 1
ATOM 513 O O . ASN A 1 69 ? 1.855 0.202 21.070 1.00 86.25 69 ASN A O 1
ATOM 517 N N . LEU A 1 70 ? 2.857 -0.229 23.042 1.00 87.38 70 LEU A N 1
ATOM 518 C CA . LEU A 1 70 ? 3.769 0.920 23.050 1.00 87.38 70 LEU A CA 1
ATOM 519 C C . LEU A 1 70 ? 5.163 0.579 22.498 1.00 87.38 70 LEU A C 1
ATOM 521 O O . LEU A 1 70 ? 6.068 1.409 22.567 1.00 87.38 70 LEU A O 1
ATOM 525 N N . SER A 1 71 ? 5.361 -0.632 21.968 1.00 86.56 71 SER A N 1
ATOM 526 C CA . SER A 1 71 ? 6.608 -1.005 21.304 1.00 86.56 71 SER A CA 1
ATOM 527 C C . SER A 1 71 ? 6.820 -0.143 20.063 1.00 86.56 71 SER A C 1
ATOM 529 O O . SER A 1 71 ? 5.950 -0.082 19.193 1.00 86.56 71 SER A O 1
ATOM 531 N N . THR A 1 72 ? 7.986 0.482 19.951 1.00 83.38 72 THR A N 1
ATOM 532 C CA . THR A 1 72 ? 8.383 1.229 18.759 1.00 83.38 72 THR A CA 1
ATOM 533 C C . THR A 1 72 ? 9.220 0.343 17.840 1.00 83.38 72 THR A C 1
ATOM 535 O O . THR A 1 72 ? 10.131 -0.356 18.279 1.00 83.38 72 THR A O 1
ATOM 538 N N . SER A 1 73 ? 8.906 0.365 16.546 1.00 82.00 73 SER A N 1
ATOM 539 C CA . SER A 1 73 ? 9.737 -0.249 15.507 1.00 82.00 73 SER A CA 1
ATOM 540 C C . SER A 1 73 ? 10.777 0.760 15.018 1.00 82.00 73 SER A C 1
ATOM 542 O O . SER A 1 73 ? 10.491 1.958 14.945 1.00 82.00 73 SER A O 1
ATOM 544 N N . SER A 1 74 ? 11.984 0.300 14.680 1.00 89.56 74 SER A N 1
ATOM 545 C CA . SER A 1 74 ? 12.987 1.160 14.040 1.00 89.56 74 SER A CA 1
ATOM 546 C C . SER A 1 74 ? 12.580 1.476 12.599 1.00 89.56 74 SER A C 1
ATOM 548 O O . SER A 1 74 ? 11.867 0.693 11.969 1.00 89.56 74 SER A O 1
ATOM 550 N N . LEU A 1 75 ? 13.054 2.599 12.051 1.00 85.88 75 LEU A N 1
ATOM 551 C CA . LEU A 1 75 ? 12.769 2.970 10.662 1.00 85.88 75 LEU A CA 1
ATOM 552 C C . LEU A 1 75 ? 13.243 1.892 9.678 1.00 85.88 75 LEU A C 1
ATOM 554 O O . LEU A 1 75 ? 12.502 1.525 8.767 1.00 85.88 75 LEU A O 1
ATOM 558 N N . ASP A 1 76 ? 14.434 1.343 9.913 1.00 88.00 76 ASP A N 1
ATOM 559 C CA . ASP A 1 76 ? 15.024 0.301 9.069 1.00 88.00 76 ASP A CA 1
ATOM 560 C C . ASP A 1 76 ? 14.138 -0.950 9.027 1.00 88.00 76 ASP A C 1
ATOM 562 O O . ASP A 1 76 ? 13.876 -1.491 7.958 1.00 88.00 76 ASP A O 1
ATOM 566 N N . SER A 1 77 ? 13.554 -1.337 10.170 1.00 80.81 77 SER A N 1
ATOM 567 C CA . SER A 1 77 ? 12.643 -2.489 10.247 1.00 80.81 77 SER A CA 1
ATOM 568 C C . SER A 1 77 ? 11.315 -2.297 9.504 1.00 80.81 77 SER A C 1
ATOM 570 O O . SER A 1 77 ? 10.617 -3.273 9.235 1.00 80.81 77 SER A O 1
ATOM 572 N N . VAL A 1 78 ? 10.946 -1.050 9.194 1.00 80.06 78 VAL A N 1
ATOM 573 C CA . VAL A 1 78 ? 9.705 -0.718 8.484 1.00 80.06 78 VAL A CA 1
ATOM 574 C C . VAL A 1 78 ? 9.951 -0.539 6.987 1.00 80.06 78 VAL A C 1
ATOM 576 O O . VAL A 1 78 ? 9.056 -0.820 6.199 1.00 80.06 78 VAL A O 1
ATOM 579 N N . ILE A 1 79 ? 11.121 -0.057 6.564 1.00 80.62 79 ILE A N 1
ATOM 580 C CA . ILE A 1 79 ? 11.380 0.239 5.146 1.00 80.62 79 ILE A CA 1
ATOM 581 C C . ILE A 1 79 ? 11.849 -1.002 4.364 1.00 80.62 79 ILE A C 1
ATOM 583 O O . ILE A 1 79 ? 11.492 -1.125 3.188 1.00 80.62 79 ILE A O 1
ATOM 587 N N . GLU A 1 80 ? 12.585 -1.927 4.990 1.00 62.03 80 GLU A N 1
ATOM 588 C CA . GLU A 1 80 ? 13.025 -3.191 4.362 1.00 62.03 80 GLU A CA 1
ATOM 589 C C . GLU A 1 80 ? 11.877 -4.192 4.158 1.00 62.03 80 GLU A C 1
ATOM 591 O O . GLU A 1 80 ? 11.746 -4.787 3.054 1.00 62.03 80 GLU A O 1
#

Radius of gyration: 29.4 Å; chains: 1; bounding box: 60×19×70 Å